Protein AF-N4V1F3-F1 (afdb_monomer_lite)

Sequence (178 aa):
MANFSTWPTALPAKQHILSRILPFLLFIVPQAVCLTTTWLLLNDIWAKVFCTLFTLCYTRLVGHIIGYCIYRPSLIKLDPLFIRSDVTVIILTVNPKSRDFHQCVQTIIANQPACLLVVAVGGALREECINMLCKFDLNSNTNINVTALSKLSKRYQITYAMPYITTTIIIFANNYLL

Secondary structure (DSSP, 8-state):
------S--PPPP---HHHHHHHHHHHHHHHHHHHHHHHHH---HHHHHHHHHHHHHHHHHHHHHHHHHH--PPPPPSS-S--GGGEEEEEEES-TT-HHHHHHHHHHHHT--SEEEEEEESHHHHHHHHHHHTTS-TTS--EEEEEEESS--HHHHHHHHGGG--SSEEEEEE----

InterPro domains:
  IPR052427 Glycosyltransferase family GT2 and GT47 [PTHR47844] (35-173)

pLDDT: mean 80.86, std 13.41, range [32.97, 95.38]

Organism: Fusarium oxysporum f. sp. cubense (strain race 1) (NCBI:txid1229664)

Structure (mmCIF, N/CA/C/O backbone):
data_AF-N4V1F3-F1
#
_entry.id   AF-N4V1F3-F1
#
loop_
_atom_site.group_PDB
_atom_site.id
_atom_site.type_symbol
_atom_site.label_atom_id
_atom_site.label_alt_id
_atom_site.label_comp_id
_atom_site.label_asym_id
_atom_site.label_entity_id
_atom_site.label_seq_id
_atom_site.pdbx_PDB_ins_code
_atom_site.Cartn_x
_atom_site.Cartn_y
_atom_site.Cartn_z
_atom_site.occupancy
_atom_site.B_iso_or_equiv
_atom_site.auth_seq_id
_atom_site.auth_comp_id
_atom_site.auth_asym_id
_atom_site.auth_atom_id
_atom_site.pdbx_PDB_model_num
ATOM 1 N N . MET A 1 1 ? -28.210 -10.009 -0.242 1.00 35.44 1 MET A N 1
ATOM 2 C CA . MET A 1 1 ? -27.003 -10.783 -0.608 1.00 35.44 1 MET A CA 1
ATOM 3 C C . MET A 1 1 ? -26.560 -10.311 -1.983 1.00 35.44 1 MET A C 1
ATOM 5 O O . MET A 1 1 ? -27.227 -10.623 -2.957 1.00 35.44 1 MET A O 1
ATOM 9 N N . ALA A 1 2 ? -25.550 -9.443 -2.053 1.00 36.47 2 ALA A N 1
ATOM 10 C CA . ALA A 1 2 ? -25.070 -8.884 -3.316 1.00 36.47 2 ALA A CA 1
ATOM 11 C C . ALA A 1 2 ? -23.941 -9.769 -3.867 1.00 36.47 2 ALA A C 1
ATOM 13 O O . ALA A 1 2 ? -22.938 -9.985 -3.189 1.00 36.47 2 ALA A O 1
ATOM 14 N N . ASN A 1 3 ? -24.130 -10.294 -5.078 1.00 41.22 3 ASN A N 1
ATOM 15 C CA . ASN A 1 3 ? -23.152 -11.111 -5.793 1.00 41.22 3 ASN A CA 1
ATOM 16 C C . ASN A 1 3 ? -21.950 -10.252 -6.224 1.00 41.22 3 ASN A C 1
ATOM 18 O O . ASN A 1 3 ? -21.991 -9.586 -7.255 1.00 41.22 3 ASN A O 1
ATOM 22 N N . PHE A 1 4 ? -20.860 -10.297 -5.457 1.00 43.06 4 PHE A N 1
ATOM 23 C CA . PHE A 1 4 ? -19.542 -9.754 -5.823 1.00 43.06 4 PHE A CA 1
ATOM 24 C C . PHE A 1 4 ? -18.795 -10.679 -6.813 1.00 43.06 4 PHE A C 1
ATOM 26 O O . PHE A 1 4 ? -17.650 -11.052 -6.578 1.00 43.06 4 PHE A O 1
ATOM 33 N N . SER A 1 5 ? -19.428 -11.119 -7.905 1.00 52.03 5 SER A N 1
ATOM 34 C CA . SER A 1 5 ? -18.877 -12.201 -8.745 1.00 52.03 5 SER A CA 1
ATOM 35 C C . SER A 1 5 ? -18.203 -11.772 -10.050 1.00 52.03 5 SER A C 1
ATOM 37 O O . SER A 1 5 ? -17.954 -12.623 -10.896 1.00 52.03 5 SER A O 1
ATOM 39 N N . THR A 1 6 ? -17.861 -10.500 -10.251 1.00 49.56 6 THR A N 1
ATOM 40 C CA . THR A 1 6 ? -17.087 -10.095 -11.442 1.00 49.56 6 THR A CA 1
ATOM 41 C C . THR A 1 6 ? -15.951 -9.148 -11.083 1.00 49.56 6 THR A C 1
ATOM 43 O O . THR A 1 6 ? -15.824 -8.056 -11.632 1.00 49.56 6 THR A O 1
ATOM 46 N N . TRP A 1 7 ? -15.102 -9.562 -10.140 1.00 42.62 7 TRP A N 1
ATOM 47 C CA . TRP A 1 7 ? -13.736 -9.040 -10.117 1.00 42.62 7 TRP A CA 1
ATOM 48 C C . TRP A 1 7 ? -13.053 -9.475 -11.425 1.00 42.62 7 TRP A C 1
ATOM 50 O O . TRP A 1 7 ? -13.267 -10.624 -11.829 1.00 42.62 7 TRP A O 1
ATOM 60 N N . PRO A 1 8 ? -12.272 -8.622 -12.119 1.00 45.59 8 PRO A N 1
ATOM 61 C CA . PRO A 1 8 ? -11.572 -9.047 -13.325 1.00 45.59 8 PRO A CA 1
ATOM 62 C C . PRO A 1 8 ? -10.738 -10.279 -12.985 1.00 45.59 8 PRO A C 1
ATOM 64 O O . PRO A 1 8 ? -9.889 -10.242 -12.090 1.00 45.59 8 PRO A O 1
ATOM 67 N N . THR A 1 9 ? -11.040 -11.394 -13.648 1.00 48.84 9 THR A N 1
ATOM 68 C CA . THR A 1 9 ? -10.362 -12.667 -13.435 1.00 48.84 9 THR A CA 1
ATOM 69 C C . THR A 1 9 ? -8.897 -12.437 -13.769 1.00 48.84 9 THR A C 1
ATOM 71 O O . THR A 1 9 ? -8.541 -12.230 -14.930 1.00 48.84 9 THR A O 1
ATOM 74 N N . ALA A 1 10 ? -8.044 -12.377 -12.745 1.00 54.81 10 ALA A N 1
ATOM 75 C CA . ALA A 1 10 ? -6.616 -12.234 -12.953 1.00 54.81 10 ALA A CA 1
ATOM 76 C C . ALA A 1 10 ? -6.167 -13.402 -13.838 1.00 54.81 10 ALA A C 1
ATOM 78 O O . ALA A 1 10 ? -6.359 -14.566 -13.485 1.00 54.81 10 ALA A O 1
ATOM 79 N N . LEU A 1 11 ? -5.634 -13.082 -15.019 1.00 54.47 11 LEU A N 1
ATOM 80 C CA . LEU A 1 11 ? -5.108 -14.077 -15.948 1.00 54.47 11 LEU A CA 1
ATOM 81 C C . LEU A 1 11 ? -4.132 -14.999 -15.194 1.00 54.47 11 LEU A C 1
ATOM 83 O O . LEU A 1 11 ? -3.321 -14.492 -14.410 1.00 54.47 11 LEU A O 1
ATOM 87 N N . PRO A 1 12 ? -4.196 -16.323 -15.415 1.00 56.03 12 PRO A N 1
ATOM 88 C CA . PRO A 1 12 ? -3.466 -17.297 -14.615 1.00 56.03 12 PRO A CA 1
ATOM 89 C C . PRO A 1 12 ? -1.969 -16.978 -14.571 1.00 56.03 12 PRO A C 1
ATOM 91 O O . PRO A 1 12 ? -1.357 -16.590 -15.575 1.00 56.03 12 PRO A O 1
ATOM 94 N N . ALA A 1 13 ? -1.382 -17.123 -13.382 1.00 56.66 13 ALA A N 1
ATOM 95 C CA . ALA A 1 13 ? 0.039 -16.898 -13.160 1.00 56.66 13 ALA A CA 1
ATOM 96 C C . ALA A 1 13 ? 0.863 -17.788 -14.103 1.00 56.66 13 ALA A C 1
ATOM 98 O O . ALA A 1 13 ? 0.647 -18.998 -14.190 1.00 56.66 13 ALA A O 1
ATOM 99 N N . LYS A 1 14 ? 1.825 -17.199 -14.822 1.00 56.91 14 LYS A N 1
ATOM 100 C CA . LYS A 1 14 ? 2.691 -17.950 -15.736 1.00 56.91 14 LYS A CA 1
ATOM 101 C C . LYS A 1 14 ? 3.733 -18.696 -14.899 1.00 56.91 14 LYS A C 1
ATOM 103 O O . LYS A 1 14 ? 4.755 -18.136 -14.531 1.00 56.91 14 LYS A O 1
ATOM 108 N N . GLN A 1 15 ? 3.461 -19.958 -14.575 1.00 62.62 15 GLN A N 1
ATOM 109 C CA . GLN A 1 15 ? 4.334 -20.789 -13.730 1.00 62.62 15 GLN A CA 1
ATOM 110 C C . GLN A 1 15 ? 5.599 -21.299 -14.454 1.00 62.62 15 GLN A C 1
ATOM 112 O O . GLN A 1 15 ? 6.410 -22.011 -13.869 1.00 62.62 15 GLN A O 1
ATOM 117 N N . HIS A 1 16 ? 5.816 -20.932 -15.721 1.00 65.06 16 HIS A N 1
ATOM 118 C CA . HIS A 1 16 ? 6.936 -21.452 -16.506 1.00 65.06 16 HIS A CA 1
ATOM 119 C C . HIS A 1 16 ? 8.216 -20.620 -16.364 1.00 65.06 16 HIS A C 1
ATOM 121 O O . HIS A 1 16 ? 8.256 -19.448 -16.746 1.00 65.06 16 HIS A O 1
ATOM 127 N N . ILE A 1 17 ? 9.300 -21.276 -15.941 1.00 66.25 17 ILE A N 1
ATOM 128 C CA . ILE A 1 17 ? 10.675 -20.744 -15.848 1.00 66.25 17 ILE A CA 1
ATOM 129 C C . ILE A 1 17 ? 11.126 -20.075 -17.160 1.00 66.25 17 ILE A C 1
ATOM 131 O O . ILE A 1 17 ? 11.727 -19.001 -17.139 1.00 66.25 17 ILE A O 1
ATOM 135 N N . LEU A 1 18 ? 10.746 -20.641 -18.310 1.00 63.22 18 LEU A N 1
ATOM 136 C CA . LEU A 1 18 ? 11.050 -20.087 -19.637 1.00 63.22 18 LEU A CA 1
ATOM 137 C C . LEU A 1 18 ? 10.495 -18.673 -19.844 1.00 63.22 18 LEU A C 1
ATOM 139 O O . LEU A 1 18 ? 11.128 -17.844 -20.490 1.00 63.22 18 LEU A O 1
ATOM 143 N N . SER A 1 19 ? 9.346 -18.357 -19.246 1.00 64.62 19 SER A N 1
ATOM 144 C CA . SER A 1 19 ? 8.744 -17.027 -19.362 1.00 64.62 19 SER A CA 1
ATOM 145 C C . SER A 1 19 ? 9.485 -15.934 -18.600 1.00 64.62 19 SER A C 1
ATOM 147 O O . SER A 1 19 ? 9.313 -14.757 -18.905 1.00 64.62 19 SER A O 1
ATOM 149 N N . ARG A 1 20 ? 10.320 -16.336 -17.640 1.00 66.31 20 ARG A N 1
ATOM 150 C CA . ARG A 1 20 ? 11.152 -15.453 -16.829 1.00 66.31 20 ARG A CA 1
ATOM 151 C C . ARG A 1 20 ? 12.529 -15.228 -17.460 1.00 66.31 20 ARG A C 1
ATOM 153 O O . ARG A 1 20 ? 13.077 -14.145 -17.311 1.00 66.31 20 ARG A O 1
ATOM 160 N N . ILE A 1 21 ? 13.065 -16.219 -18.178 1.00 68.31 21 ILE A N 1
ATOM 161 C CA . ILE A 1 21 ? 14.403 -16.166 -18.798 1.00 68.31 21 ILE A CA 1
ATOM 162 C C . ILE A 1 21 ? 14.367 -15.508 -20.184 1.00 68.31 21 ILE A C 1
ATOM 164 O O . ILE A 1 21 ? 15.243 -14.710 -20.511 1.00 68.31 21 ILE A O 1
ATOM 168 N N . LEU A 1 22 ? 13.335 -15.795 -20.984 1.00 69.62 22 LEU A N 1
ATOM 169 C CA . LEU A 1 22 ? 13.194 -15.281 -22.349 1.00 69.62 22 LEU A CA 1
ATOM 170 C C . LEU A 1 22 ? 13.309 -13.744 -22.467 1.00 69.62 22 LEU A C 1
ATOM 172 O O . LEU A 1 22 ? 14.082 -13.294 -23.310 1.00 69.62 22 LEU A O 1
ATOM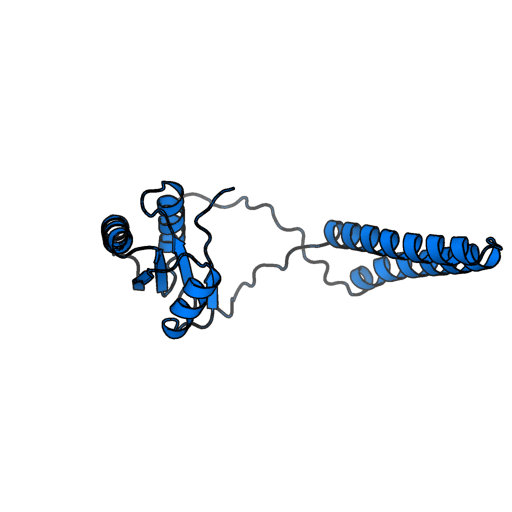 176 N N . PRO A 1 23 ? 12.622 -12.918 -21.648 1.00 69.38 23 PRO A N 1
ATOM 177 C CA . PRO A 1 23 ? 12.731 -11.463 -21.769 1.00 69.38 23 PRO A CA 1
ATOM 178 C C . PRO A 1 23 ? 14.119 -10.934 -21.383 1.00 69.38 23 PRO A C 1
ATOM 180 O O . PRO A 1 23 ? 14.581 -9.964 -21.975 1.00 69.38 23 PRO A O 1
ATOM 183 N N . PHE A 1 24 ? 14.814 -11.589 -20.446 1.00 70.88 24 PHE A N 1
ATOM 184 C CA . PHE A 1 24 ? 16.190 -11.231 -20.091 1.00 70.88 24 PHE A CA 1
ATOM 185 C C . PHE A 1 24 ? 17.151 -11.503 -21.249 1.00 70.88 24 PHE A C 1
ATOM 187 O O . PHE A 1 24 ? 17.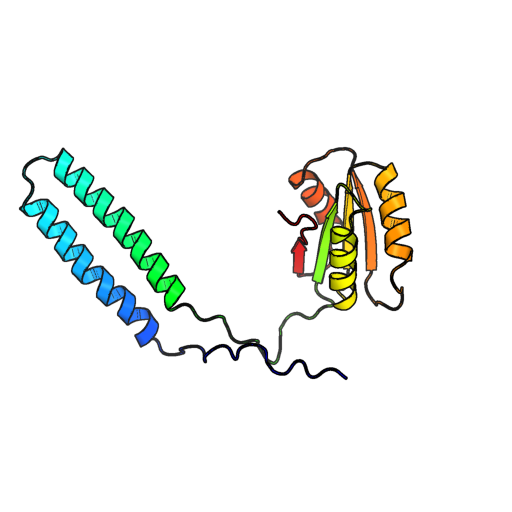963 -10.649 -21.593 1.00 70.88 24 PHE A O 1
ATOM 194 N N . LEU A 1 25 ? 17.030 -12.668 -21.887 1.00 71.06 25 LEU A N 1
ATOM 195 C CA . LEU A 1 25 ? 17.922 -13.066 -22.975 1.00 71.06 25 LEU A CA 1
ATOM 196 C C . LEU A 1 25 ? 17.737 -12.183 -24.222 1.00 71.06 25 LEU A C 1
ATOM 198 O O . LEU A 1 25 ? 18.714 -11.807 -24.866 1.00 71.06 25 LEU A O 1
ATOM 202 N N . LEU A 1 26 ? 16.494 -11.778 -24.499 1.00 73.06 26 LEU A N 1
ATOM 203 C CA . LEU A 1 26 ? 16.141 -10.877 -25.600 1.00 73.06 26 LEU A CA 1
ATOM 204 C C . LEU A 1 26 ? 16.640 -9.439 -25.370 1.00 73.06 26 LEU A C 1
ATOM 206 O O . LEU A 1 26 ? 16.847 -8.717 -26.335 1.00 73.06 26 LEU A O 1
ATOM 210 N N . PHE A 1 27 ? 16.880 -9.027 -24.120 1.00 75.88 27 PHE A N 1
ATOM 211 C CA . PHE A 1 27 ? 17.422 -7.700 -23.794 1.00 75.88 27 PHE A CA 1
ATOM 212 C C . PHE A 1 27 ? 18.948 -7.656 -23.728 1.00 75.88 27 PHE A C 1
ATOM 214 O O . PHE A 1 27 ? 19.554 -6.682 -24.174 1.00 75.88 27 PHE A O 1
ATOM 221 N N . ILE A 1 28 ? 19.577 -8.709 -23.201 1.00 78.62 28 ILE A N 1
ATOM 222 C CA . ILE A 1 28 ? 21.028 -8.745 -22.981 1.00 78.62 28 ILE A CA 1
ATOM 223 C C . ILE A 1 28 ? 21.792 -8.747 -24.310 1.00 78.62 28 ILE A C 1
ATOM 225 O O . ILE A 1 28 ? 22.776 -8.020 -24.451 1.00 78.62 28 ILE A O 1
ATOM 229 N N . VAL A 1 29 ? 21.334 -9.523 -25.299 1.00 79.19 29 VAL A N 1
ATOM 230 C CA . VAL A 1 29 ? 22.037 -9.660 -26.584 1.00 79.19 29 VAL A CA 1
ATOM 231 C C . VAL A 1 29 ? 22.057 -8.337 -27.374 1.00 79.19 29 VAL A C 1
ATOM 233 O O . VAL A 1 29 ? 23.148 -7.892 -27.734 1.00 79.19 29 VAL A O 1
ATOM 236 N N . PRO A 1 30 ? 20.928 -7.628 -27.587 1.00 81.50 30 PRO A N 1
ATOM 237 C CA . PRO A 1 30 ? 20.942 -6.322 -28.252 1.00 81.50 30 PRO A CA 1
ATOM 238 C C . PRO A 1 30 ? 21.715 -5.256 -27.474 1.00 81.50 30 PRO A C 1
ATOM 240 O O . PRO A 1 30 ? 22.384 -4.421 -28.079 1.00 81.50 30 PRO A O 1
ATOM 243 N N . GLN A 1 31 ? 21.666 -5.290 -26.139 1.00 82.69 31 GLN A N 1
ATOM 244 C CA . GLN A 1 31 ? 22.410 -4.350 -25.304 1.00 82.69 31 GLN A CA 1
ATOM 245 C C . GLN A 1 31 ? 23.926 -4.539 -25.455 1.00 82.69 31 GLN A C 1
ATOM 247 O O . GLN A 1 31 ? 24.647 -3.555 -25.608 1.00 82.69 31 GLN A O 1
ATOM 252 N N . ALA A 1 32 ? 24.413 -5.782 -25.472 1.00 83.38 32 ALA A N 1
ATOM 253 C CA . ALA A 1 32 ? 25.826 -6.077 -25.700 1.00 83.38 32 ALA A CA 1
ATOM 254 C C . ALA A 1 32 ? 26.292 -5.625 -27.098 1.00 83.38 32 ALA A C 1
ATOM 256 O O . ALA A 1 32 ? 27.364 -5.033 -27.234 1.00 83.38 32 ALA A O 1
ATOM 257 N N . VAL A 1 33 ? 25.470 -5.828 -28.132 1.00 83.81 33 VAL A N 1
ATOM 258 C CA . VAL A 1 33 ? 25.766 -5.367 -29.501 1.00 83.81 33 VAL A CA 1
ATOM 259 C C . VAL A 1 33 ? 25.767 -3.834 -29.587 1.00 83.81 33 VAL A C 1
ATOM 261 O O . VAL A 1 33 ? 26.658 -3.245 -30.194 1.00 83.81 33 VAL A O 1
ATOM 264 N N . CYS A 1 34 ? 24.825 -3.152 -28.934 1.00 83.06 34 CYS A N 1
ATOM 265 C CA . CYS A 1 34 ? 24.762 -1.687 -28.905 1.00 83.06 34 CYS A CA 1
ATOM 266 C C . CYS A 1 34 ? 25.960 -1.061 -28.160 1.00 83.06 34 CYS A C 1
ATOM 268 O O . CYS A 1 34 ? 26.543 -0.066 -28.593 1.00 83.06 34 CYS A O 1
ATOM 270 N N . LEU A 1 35 ? 26.397 -1.683 -27.064 1.00 85.38 35 LEU A N 1
ATOM 271 C CA . LEU A 1 35 ? 27.578 -1.237 -26.321 1.00 85.38 35 LEU A CA 1
ATOM 272 C C . LEU A 1 35 ? 28.874 -1.482 -27.107 1.00 85.38 35 LEU A C 1
ATOM 274 O O . LEU A 1 35 ? 29.721 -0.602 -27.193 1.00 85.38 35 LEU A O 1
ATOM 278 N N . THR A 1 36 ? 29.029 -2.641 -27.743 1.00 83.00 36 THR A N 1
ATOM 279 C CA . THR A 1 36 ? 30.231 -2.927 -28.549 1.00 83.00 36 THR A CA 1
ATOM 280 C C . THR A 1 36 ? 30.326 -2.028 -29.784 1.00 83.00 36 THR A C 1
ATOM 282 O O . THR A 1 36 ? 31.401 -1.513 -30.088 1.00 83.00 36 THR A O 1
ATOM 285 N N . THR A 1 37 ? 29.204 -1.750 -30.451 1.00 82.25 37 THR A N 1
ATOM 286 C CA . THR A 1 37 ? 29.162 -0.849 -31.616 1.00 82.25 37 THR A CA 1
ATOM 287 C C . THR A 1 37 ? 29.422 0.612 -31.256 1.00 82.25 37 THR A C 1
ATOM 289 O O . THR A 1 37 ? 30.143 1.282 -31.991 1.00 82.25 37 THR A O 1
ATOM 292 N N . THR A 1 38 ? 28.935 1.113 -30.116 1.00 84.06 38 THR A N 1
ATOM 293 C CA . THR A 1 38 ? 29.256 2.486 -29.672 1.00 84.06 38 THR A CA 1
ATOM 294 C C . THR A 1 38 ? 30.747 2.658 -29.365 1.00 84.06 38 THR A C 1
ATOM 296 O O . THR A 1 38 ? 31.336 3.683 -29.702 1.00 84.06 38 THR A O 1
ATOM 299 N N . TRP A 1 39 ? 31.399 1.640 -28.803 1.00 83.50 39 TRP A N 1
ATOM 300 C CA . TRP A 1 39 ? 32.837 1.680 -28.525 1.00 83.50 39 TRP A CA 1
ATOM 301 C C . TRP A 1 39 ? 33.724 1.567 -29.772 1.00 83.50 39 TRP A C 1
ATOM 303 O O . TRP A 1 39 ? 34.822 2.135 -29.770 1.00 83.50 39 TRP A O 1
ATOM 313 N N . LEU A 1 40 ? 33.245 0.879 -30.816 1.00 82.56 40 LEU A N 1
ATOM 314 C CA . LEU A 1 40 ? 33.939 0.699 -32.097 1.00 82.56 40 LEU A CA 1
ATOM 315 C C . LEU A 1 40 ? 33.743 1.870 -33.073 1.00 82.56 40 LEU A C 1
ATOM 317 O O . LEU A 1 40 ? 34.673 2.200 -33.801 1.00 82.56 40 LEU A O 1
ATOM 321 N N . LEU A 1 41 ? 32.553 2.480 -33.115 1.00 79.94 41 LEU A N 1
ATOM 322 C CA . LEU A 1 41 ? 32.198 3.475 -34.139 1.00 79.94 41 LEU A CA 1
ATOM 323 C C . LEU A 1 41 ? 32.474 4.923 -33.728 1.0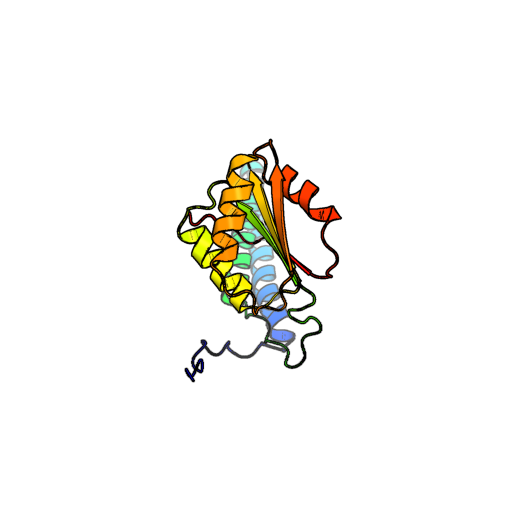0 79.94 41 LEU A C 1
ATOM 325 O O . LEU A 1 41 ? 32.710 5.764 -34.594 1.00 79.94 41 LEU A O 1
ATOM 329 N N . LEU A 1 42 ? 32.436 5.243 -32.433 1.00 85.81 42 LEU A N 1
ATOM 330 C CA . LEU A 1 42 ? 32.792 6.583 -31.969 1.00 85.81 42 LEU A CA 1
ATOM 331 C C . LEU A 1 42 ? 34.309 6.677 -31.766 1.00 85.81 42 LEU A C 1
ATOM 333 O O . LEU A 1 42 ? 34.934 5.739 -31.282 1.00 85.81 42 LEU A O 1
ATOM 337 N N . ASN A 1 43 ? 34.913 7.814 -32.110 1.00 85.19 43 ASN A N 1
ATOM 338 C CA . ASN A 1 43 ? 36.333 8.079 -31.834 1.00 85.19 43 ASN A CA 1
ATOM 339 C C . ASN A 1 43 ? 36.529 8.970 -30.603 1.00 85.19 43 ASN A C 1
ATOM 341 O O . ASN A 1 43 ? 37.497 8.787 -29.869 1.00 85.19 43 ASN A O 1
ATOM 345 N N . ASP A 1 44 ? 35.590 9.877 -30.331 1.00 91.75 44 ASP A N 1
ATOM 346 C CA . ASP A 1 44 ? 35.637 10.743 -29.154 1.00 91.75 44 ASP A CA 1
ATOM 347 C C . ASP A 1 44 ? 35.224 9.988 -27.878 1.00 91.75 44 ASP A C 1
ATOM 349 O O . ASP A 1 44 ? 34.156 9.374 -27.804 1.00 91.75 44 ASP A O 1
ATOM 353 N N . ILE A 1 45 ? 36.079 10.055 -26.857 1.00 89.75 45 ILE A N 1
ATOM 354 C CA . ILE A 1 45 ? 35.889 9.424 -25.546 1.00 89.75 45 ILE A CA 1
ATOM 355 C C . ILE A 1 45 ? 34.633 9.954 -24.852 1.00 89.75 45 ILE A C 1
ATOM 357 O O . ILE A 1 45 ? 33.886 9.170 -24.264 1.00 89.75 45 ILE A O 1
ATOM 361 N N . TRP A 1 46 ? 34.357 11.255 -24.942 1.00 90.00 46 TRP A N 1
ATOM 362 C CA . TRP A 1 46 ? 33.186 11.839 -24.284 1.00 90.00 46 TRP A CA 1
ATOM 363 C C . TRP A 1 46 ? 31.889 11.364 -24.924 1.00 90.00 46 TRP A C 1
ATOM 365 O O . TRP A 1 46 ? 30.946 10.995 -24.221 1.00 90.00 46 TRP A O 1
ATOM 375 N N . ALA A 1 47 ? 31.874 11.275 -26.253 1.00 88.12 47 ALA A N 1
ATOM 376 C CA . ALA A 1 47 ? 30.755 10.716 -26.990 1.00 88.12 47 ALA A CA 1
ATOM 377 C C . ALA A 1 47 ? 30.545 9.220 -26.664 1.00 88.12 47 ALA A C 1
ATOM 379 O O . ALA A 1 47 ? 29.406 8.801 -26.457 1.00 88.12 47 ALA A O 1
ATOM 380 N N . LYS A 1 48 ? 31.618 8.423 -26.503 1.00 88.94 48 LYS A N 1
ATOM 381 C CA . LYS A 1 48 ? 31.521 7.019 -26.039 1.00 88.94 48 LYS A CA 1
ATOM 382 C C . LYS A 1 48 ? 30.870 6.908 -24.666 1.00 88.94 48 LYS A C 1
ATOM 384 O O . LYS A 1 48 ? 29.952 6.106 -24.486 1.00 88.94 48 LYS A O 1
ATOM 389 N N . VAL A 1 49 ? 31.339 7.697 -23.699 1.00 88.75 49 VAL A N 1
ATOM 390 C CA . VAL A 1 49 ? 30.820 7.683 -22.323 1.00 88.75 49 VAL A CA 1
ATOM 391 C C . VAL A 1 49 ? 29.355 8.113 -22.302 1.00 88.75 49 VAL A C 1
ATOM 393 O O . VAL A 1 49 ? 28.529 7.428 -21.696 1.00 88.75 49 VAL A O 1
ATOM 396 N N . PHE A 1 50 ? 29.012 9.188 -23.018 1.00 90.38 50 PHE A N 1
ATOM 397 C CA . PHE A 1 50 ? 27.638 9.665 -23.137 1.00 90.38 50 PHE A CA 1
ATOM 398 C C . PHE A 1 50 ? 26.717 8.598 -23.740 1.00 90.38 50 PHE A C 1
ATOM 400 O O . PHE A 1 50 ? 25.722 8.235 -23.117 1.00 90.38 50 PHE A O 1
ATOM 407 N N . CYS A 1 51 ? 27.061 8.043 -24.907 1.00 88.94 51 CYS A N 1
ATOM 408 C CA . CYS A 1 51 ? 26.250 7.020 -25.570 1.00 88.94 51 CYS A CA 1
ATOM 409 C C . CYS A 1 51 ? 26.129 5.742 -24.731 1.00 88.94 51 CYS A C 1
ATOM 411 O O . CYS A 1 51 ? 25.058 5.134 -24.699 1.00 88.94 51 CYS A O 1
ATOM 413 N N . THR A 1 52 ? 27.186 5.356 -24.011 1.00 87.69 52 THR A N 1
ATOM 414 C CA . THR A 1 52 ? 27.162 4.214 -23.086 1.00 87.69 52 THR A CA 1
ATOM 415 C C . THR A 1 52 ? 26.154 4.454 -21.961 1.00 87.69 52 THR A C 1
ATOM 417 O O . THR A 1 52 ? 25.243 3.650 -21.769 1.00 87.69 52 THR A O 1
ATOM 420 N N . LEU A 1 53 ? 26.265 5.580 -21.247 1.00 88.94 53 LEU A N 1
ATOM 421 C CA . LEU A 1 53 ? 25.353 5.932 -20.154 1.00 88.94 53 LEU A CA 1
ATOM 422 C C . LEU A 1 53 ? 23.911 6.094 -20.642 1.00 88.94 53 LEU A C 1
ATOM 424 O O . LEU A 1 53 ? 22.988 5.597 -19.999 1.00 88.94 53 LEU A O 1
ATOM 428 N N . PHE A 1 54 ? 23.721 6.739 -21.793 1.00 89.50 54 PHE A N 1
ATOM 429 C CA . PHE A 1 54 ? 22.419 6.890 -22.432 1.00 89.50 54 PHE A CA 1
ATOM 430 C C . PHE A 1 54 ? 21.802 5.514 -22.701 1.00 89.50 54 PHE A C 1
ATOM 432 O O . PHE A 1 54 ? 20.719 5.216 -22.202 1.00 89.50 54 PHE A O 1
ATOM 439 N N . THR A 1 55 ? 22.527 4.627 -23.385 1.00 88.81 55 THR A N 1
ATOM 440 C CA . THR A 1 55 ? 22.056 3.269 -23.692 1.00 88.81 55 THR A CA 1
ATOM 441 C C . THR A 1 55 ? 21.655 2.521 -22.422 1.00 88.81 55 THR A C 1
ATOM 443 O O . THR A 1 55 ? 20.553 1.986 -22.366 1.00 88.81 55 THR A O 1
ATOM 446 N N . LEU A 1 56 ? 22.484 2.542 -21.371 1.00 87.62 56 LEU A N 1
ATOM 447 C CA . LEU A 1 56 ? 22.178 1.878 -20.097 1.00 87.62 56 LEU A CA 1
ATOM 448 C C . LEU A 1 56 ? 20.937 2.455 -19.393 1.00 87.62 56 LEU A C 1
ATOM 450 O O . LEU A 1 56 ? 20.136 1.711 -18.823 1.00 87.62 56 LEU A O 1
ATOM 454 N N . CYS A 1 57 ? 20.756 3.776 -19.423 1.00 89.56 57 CYS A N 1
ATOM 455 C CA . CYS A 1 57 ? 19.599 4.432 -18.818 1.00 89.56 57 CYS A CA 1
ATOM 456 C C . CYS A 1 57 ? 18.291 4.040 -19.514 1.00 89.56 57 CYS A C 1
ATOM 458 O O . CYS A 1 57 ? 17.310 3.717 -18.836 1.00 89.56 57 CYS A O 1
ATOM 460 N N . TYR A 1 58 ? 18.279 4.040 -20.848 1.00 87.31 58 TYR A N 1
ATOM 461 C CA . TYR A 1 58 ? 17.081 3.718 -21.620 1.00 87.31 58 TYR A CA 1
ATOM 462 C C . TYR A 1 58 ? 16.798 2.216 -21.663 1.00 87.31 58 TYR A C 1
ATOM 464 O O . TYR A 1 58 ? 15.636 1.834 -21.550 1.00 87.31 58 TYR A O 1
ATOM 472 N N . THR A 1 59 ? 17.811 1.344 -21.723 1.00 87.56 59 THR A N 1
ATOM 473 C CA . THR A 1 59 ? 17.579 -0.108 -21.620 1.00 87.56 59 THR A CA 1
ATOM 474 C C . THR A 1 59 ? 16.967 -0.477 -20.274 1.00 87.56 59 THR A C 1
ATOM 476 O O . THR A 1 59 ? 16.022 -1.265 -20.237 1.00 87.56 59 THR A O 1
ATOM 479 N N . ARG A 1 60 ? 17.417 0.147 -19.176 1.00 85.88 60 ARG A N 1
ATOM 480 C CA . ARG A 1 60 ? 16.796 -0.013 -17.853 1.00 85.88 60 ARG A CA 1
ATOM 481 C C . ARG A 1 60 ? 15.330 0.425 -17.859 1.00 85.88 60 ARG A C 1
ATOM 483 O O . ARG A 1 60 ? 14.485 -0.303 -17.344 1.00 85.88 60 ARG A O 1
ATOM 490 N N . LEU A 1 61 ? 15.016 1.585 -18.444 1.00 88.38 61 LEU A N 1
ATOM 491 C CA . LEU A 1 61 ? 13.638 2.083 -18.541 1.00 88.38 61 LEU A CA 1
ATOM 492 C C . LEU A 1 61 ? 12.743 1.116 -19.326 1.00 88.38 61 LEU A C 1
ATOM 494 O O . LEU A 1 61 ? 11.699 0.703 -18.826 1.00 88.38 61 LEU A O 1
ATOM 498 N N . VAL A 1 62 ? 13.165 0.723 -20.528 1.00 87.56 62 VAL A N 1
ATOM 499 C CA . VAL A 1 62 ? 12.389 -0.184 -21.383 1.00 87.56 62 VAL A CA 1
ATOM 500 C C . VAL A 1 62 ? 12.225 -1.550 -20.712 1.00 87.56 62 VAL A C 1
ATOM 502 O O . VAL A 1 62 ? 11.124 -2.098 -20.708 1.00 87.56 62 VAL A O 1
ATOM 505 N N . GLY A 1 63 ? 13.274 -2.070 -20.069 1.00 85.56 63 GLY A N 1
ATOM 506 C CA . GLY A 1 63 ? 13.207 -3.307 -19.294 1.00 85.56 63 GLY A CA 1
ATOM 507 C C . GLY A 1 63 ? 12.173 -3.242 -18.165 1.00 85.56 63 GLY A C 1
ATOM 508 O O . GLY A 1 63 ? 11.388 -4.176 -18.003 1.00 85.56 63 GLY A O 1
ATOM 509 N N . HIS A 1 64 ? 12.101 -2.128 -17.427 1.00 83.88 64 HIS A N 1
ATOM 510 C CA . HIS A 1 64 ? 11.067 -1.924 -16.407 1.00 83.88 64 HIS A CA 1
ATOM 511 C C . HIS A 1 64 ? 9.657 -1.839 -16.998 1.00 83.88 64 HIS A C 1
ATOM 513 O O . HIS A 1 64 ? 8.744 -2.441 -16.435 1.00 83.88 64 HIS A O 1
ATOM 519 N N . ILE A 1 65 ? 9.473 -1.144 -18.125 1.00 87.12 65 ILE A N 1
ATOM 520 C CA . ILE A 1 65 ? 8.171 -1.047 -18.805 1.00 87.12 65 ILE A CA 1
ATOM 521 C C . ILE A 1 65 ? 7.701 -2.435 -19.239 1.00 87.12 65 ILE A C 1
ATOM 523 O O . ILE A 1 65 ? 6.579 -2.827 -18.943 1.00 87.12 65 ILE A O 1
ATOM 527 N N . ILE A 1 66 ? 8.569 -3.216 -19.880 1.00 84.44 66 ILE A N 1
ATOM 528 C CA . ILE A 1 66 ? 8.235 -4.575 -20.316 1.00 84.44 66 ILE A CA 1
ATOM 529 C C . ILE A 1 66 ? 7.960 -5.475 -19.114 1.00 84.44 66 ILE A C 1
ATOM 531 O O . ILE A 1 66 ? 6.980 -6.219 -19.116 1.00 84.44 66 ILE A O 1
ATOM 535 N N . GLY A 1 67 ? 8.783 -5.380 -18.067 1.00 82.06 67 GLY A N 1
ATOM 536 C CA . GLY A 1 67 ? 8.560 -6.085 -16.809 1.00 82.06 67 GLY A CA 1
ATOM 537 C C . GLY A 1 67 ? 7.185 -5.774 -16.220 1.00 82.06 67 GLY A C 1
ATOM 538 O O . GLY A 1 67 ? 6.482 -6.694 -15.817 1.00 82.06 67 GLY A O 1
ATOM 539 N N . TYR A 1 68 ? 6.769 -4.507 -16.249 1.00 83.19 68 TYR A N 1
ATOM 540 C CA . TYR A 1 68 ? 5.441 -4.071 -15.828 1.00 83.19 68 TYR A CA 1
ATOM 541 C C . TYR A 1 68 ? 4.326 -4.599 -16.745 1.00 83.19 68 TYR A C 1
ATOM 543 O O . TYR A 1 68 ? 3.333 -5.121 -16.252 1.00 83.19 68 TYR A O 1
ATOM 551 N N . CYS A 1 69 ? 4.493 -4.544 -18.070 1.00 81.06 69 CYS A N 1
ATOM 552 C CA . CYS A 1 69 ? 3.500 -5.045 -19.026 1.00 81.06 69 CYS A CA 1
ATOM 553 C C . CYS A 1 69 ? 3.293 -6.566 -18.940 1.00 81.06 69 CYS A C 1
ATOM 555 O O . CYS A 1 69 ? 2.197 -7.059 -19.199 1.00 81.06 69 CYS A O 1
ATOM 557 N N . ILE A 1 70 ? 4.343 -7.319 -18.601 1.00 79.31 70 ILE A N 1
ATOM 558 C CA . ILE A 1 70 ? 4.291 -8.782 -18.459 1.00 79.31 70 ILE A CA 1
ATOM 559 C C . ILE A 1 70 ? 3.919 -9.190 -17.024 1.00 79.31 70 ILE A C 1
ATOM 561 O O . ILE A 1 70 ? 3.519 -10.337 -16.795 1.00 79.31 70 ILE A O 1
ATOM 565 N N . TYR A 1 71 ? 4.030 -8.276 -16.055 1.00 78.38 71 TYR A N 1
ATOM 566 C CA . TYR A 1 71 ? 3.730 -8.548 -14.656 1.00 78.38 71 TYR A CA 1
ATOM 567 C C . TYR A 1 71 ? 2.296 -9.062 -14.493 1.00 78.38 71 TYR A C 1
ATOM 569 O O . TYR A 1 71 ? 1.334 -8.499 -15.018 1.00 78.38 71 TYR A O 1
ATOM 577 N N . ARG A 1 72 ? 2.150 -10.143 -13.722 1.00 74.19 72 ARG A N 1
ATOM 578 C CA . ARG A 1 72 ? 0.852 -10.670 -13.300 1.00 74.19 72 ARG A CA 1
ATOM 579 C C . ARG A 1 72 ? 0.808 -10.726 -11.775 1.00 74.19 72 ARG A C 1
ATOM 581 O O . ARG A 1 72 ? 1.789 -11.176 -11.176 1.00 74.19 72 ARG A O 1
ATOM 588 N N . PRO A 1 73 ? -0.299 -10.295 -11.148 1.00 78.44 73 PRO A N 1
ATOM 589 C CA . PRO A 1 73 ? -0.437 -10.359 -9.701 1.00 78.44 73 PRO A CA 1
ATOM 590 C C . PRO A 1 73 ? -0.402 -11.814 -9.224 1.00 78.44 73 PRO A C 1
ATOM 592 O O . PRO A 1 73 ? -0.850 -12.726 -9.923 1.00 78.44 73 PRO A O 1
ATOM 595 N N . SER A 1 74 ? 0.129 -12.030 -8.019 1.00 73.00 74 SER A N 1
ATOM 596 C CA . SER A 1 74 ? 0.047 -13.340 -7.371 1.00 73.00 74 SER A CA 1
ATOM 597 C C . SER A 1 74 ? -1.417 -13.715 -7.161 1.00 73.00 74 SER A C 1
ATOM 599 O O . SER A 1 74 ? -2.231 -12.873 -6.781 1.00 73.00 74 SER A O 1
ATOM 601 N N . LEU A 1 75 ? -1.735 -14.991 -7.371 1.00 77.19 75 LEU A N 1
ATOM 602 C CA . LEU A 1 75 ? -3.054 -15.518 -7.043 1.00 77.19 75 LEU A CA 1
ATOM 603 C C . LEU A 1 75 ? -3.302 -15.397 -5.536 1.00 77.19 75 LEU A C 1
ATOM 605 O O . LEU A 1 75 ? -2.375 -15.518 -4.725 1.00 77.19 75 LEU A O 1
ATOM 609 N N . ILE A 1 76 ? -4.565 -15.169 -5.183 1.00 76.12 76 ILE A N 1
ATOM 610 C CA . ILE A 1 76 ? -5.030 -15.199 -3.798 1.00 76.12 76 ILE A CA 1
ATOM 611 C C . ILE A 1 76 ? -4.905 -16.646 -3.316 1.00 76.12 76 ILE A C 1
ATOM 613 O O . ILE A 1 76 ? -5.395 -17.568 -3.970 1.00 76.12 76 ILE A O 1
ATOM 617 N N . LYS A 1 77 ? -4.206 -16.853 -2.199 1.00 79.19 77 LYS A N 1
ATOM 618 C CA . LYS A 1 77 ? -4.092 -18.178 -1.581 1.00 79.19 77 LYS A CA 1
ATOM 619 C C . LYS A 1 77 ? -5.438 -18.564 -0.966 1.00 79.19 77 LYS A C 1
ATOM 621 O O . LYS A 1 77 ? -6.053 -17.726 -0.314 1.00 79.19 77 LYS A O 1
ATOM 626 N N . LEU A 1 78 ? -5.855 -19.816 -1.167 1.00 79.12 78 LEU A N 1
ATOM 627 C CA . LEU A 1 78 ? -7.073 -20.369 -0.558 1.00 79.12 78 LEU A CA 1
ATOM 628 C C . LEU A 1 78 ? -6.974 -20.369 0.974 1.00 79.12 78 LEU A C 1
ATOM 630 O O . LEU A 1 78 ? -7.911 -19.935 1.632 1.00 79.12 78 LEU A O 1
ATOM 634 N N . ASP A 1 79 ? -5.799 -20.724 1.502 1.00 82.75 79 ASP A N 1
ATOM 635 C CA . ASP A 1 79 ? -5.499 -20.700 2.935 1.00 82.75 79 ASP A CA 1
ATOM 636 C C . ASP A 1 79 ? -4.453 -19.611 3.234 1.00 82.75 79 ASP A C 1
ATOM 638 O O . ASP A 1 79 ? -3.242 -19.829 3.068 1.00 82.75 79 ASP A O 1
ATOM 642 N N . PRO A 1 80 ? -4.880 -18.387 3.595 1.00 83.38 80 PRO A N 1
ATOM 643 C CA . PRO A 1 80 ? -3.959 -17.333 3.986 1.00 83.38 80 PRO A CA 1
ATOM 644 C C . PRO A 1 80 ? -3.351 -17.643 5.360 1.00 83.38 80 PRO A C 1
ATOM 646 O O . PRO A 1 80 ? -4.050 -18.012 6.295 1.00 83.38 80 PRO A O 1
ATOM 649 N N . LEU A 1 81 ? -2.038 -17.435 5.496 1.00 87.25 81 LEU A N 1
ATOM 650 C CA . LEU A 1 81 ? -1.331 -17.579 6.780 1.00 87.25 81 LEU A CA 1
ATOM 651 C C . LEU A 1 81 ? -1.757 -16.536 7.822 1.00 87.25 81 LEU A C 1
ATOM 653 O O . LEU A 1 81 ? -1.518 -16.737 9.005 1.00 87.25 81 LEU A O 1
ATOM 657 N N . PHE A 1 82 ? -2.337 -15.424 7.372 1.00 88.69 82 PHE A N 1
ATOM 658 C 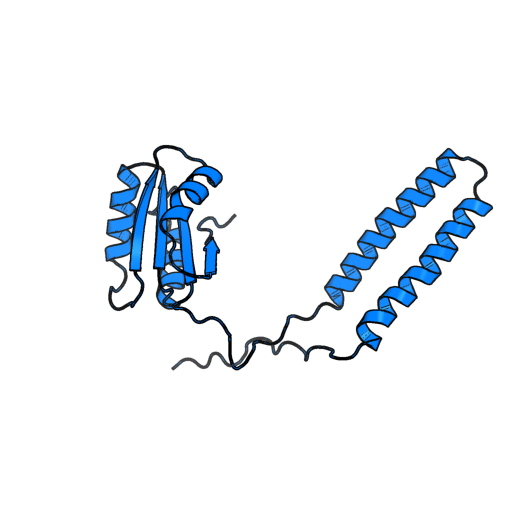CA . PHE A 1 82 ? -2.740 -14.308 8.214 1.00 88.69 82 PHE A CA 1
ATOM 659 C C . PHE A 1 82 ? -4.221 -14.024 8.019 1.00 88.69 82 PHE A C 1
ATOM 661 O O . PHE A 1 82 ? -4.712 -13.968 6.887 1.00 88.69 82 PHE A O 1
ATOM 668 N N . ILE A 1 83 ? -4.911 -13.802 9.126 1.00 90.19 83 ILE A N 1
ATOM 669 C CA . ILE A 1 83 ? -6.334 -13.482 9.169 1.00 90.19 83 ILE A CA 1
ATOM 670 C C . ILE A 1 83 ? -6.545 -12.041 9.639 1.00 90.19 83 ILE A C 1
ATOM 672 O O . ILE A 1 83 ? -5.623 -11.344 10.055 1.00 90.19 83 ILE A O 1
ATOM 676 N N . ARG A 1 84 ? -7.787 -11.554 9.546 1.00 89.75 84 ARG A N 1
ATOM 677 C CA . ARG A 1 84 ? -8.146 -10.166 9.896 1.00 89.75 84 ARG A CA 1
ATOM 678 C C . ARG A 1 84 ? -7.800 -9.820 11.354 1.00 89.75 84 ARG A C 1
ATOM 680 O O . ARG A 1 84 ? -7.450 -8.679 11.641 1.00 89.75 84 ARG A O 1
ATOM 687 N N . SER A 1 85 ? -7.820 -10.809 12.249 1.00 89.06 85 SER A N 1
ATOM 688 C CA . SER A 1 85 ? -7.419 -10.661 13.654 1.00 89.06 85 SER A CA 1
ATOM 689 C C . SER A 1 85 ? -5.910 -10.490 13.868 1.00 89.06 85 SER A C 1
ATOM 691 O O . SER A 1 85 ? -5.494 -10.149 14.968 1.00 89.06 85 SER A O 1
ATOM 693 N N . ASP A 1 86 ? -5.080 -10.670 12.841 1.00 93.25 86 ASP A N 1
ATOM 694 C CA . ASP A 1 86 ? -3.626 -10.480 12.946 1.00 93.25 86 ASP A CA 1
ATOM 695 C C . ASP A 1 86 ? -3.196 -9.076 12.500 1.00 93.25 86 ASP A C 1
ATOM 697 O O . ASP A 1 86 ? -2.003 -8.788 12.365 1.00 93.25 86 ASP A O 1
ATOM 701 N N . VAL A 1 87 ? -4.168 -8.194 12.245 1.00 94.50 87 VAL A N 1
ATOM 702 C CA . VAL A 1 87 ? -3.959 -6.884 11.631 1.00 94.50 87 VAL A CA 1
ATOM 703 C C . VAL A 1 87 ? -4.323 -5.759 12.596 1.00 94.50 87 VAL A C 1
ATOM 705 O O . VAL A 1 87 ? -5.444 -5.691 13.104 1.00 94.50 87 VAL A O 1
ATOM 708 N N . THR A 1 88 ? -3.392 -4.819 12.759 1.00 95.38 88 THR A N 1
ATOM 709 C CA . THR A 1 88 ? -3.640 -3.494 13.335 1.00 95.38 88 THR A CA 1
ATOM 710 C C . THR A 1 88 ? -3.595 -2.452 12.228 1.00 95.38 88 THR A C 1
ATOM 712 O O . THR A 1 88 ? -2.618 -2.363 11.480 1.00 95.38 88 THR A O 1
ATOM 715 N N . VAL A 1 89 ? -4.639 -1.634 12.133 1.00 94.75 89 VAL A N 1
ATOM 716 C CA . VAL A 1 89 ? -4.705 -0.518 11.186 1.00 94.75 89 VAL A CA 1
ATOM 717 C C . VAL A 1 89 ? -4.427 0.786 11.919 1.00 94.75 89 VAL A C 1
ATOM 719 O O . VAL A 1 89 ? -5.048 1.069 12.938 1.00 94.75 89 VAL A O 1
ATOM 722 N N . ILE A 1 90 ? -3.510 1.596 11.396 1.00 93.75 90 ILE A N 1
ATOM 723 C CA . ILE A 1 90 ? -3.150 2.903 11.948 1.00 93.75 90 ILE A CA 1
ATOM 724 C C . ILE A 1 90 ? -3.654 3.987 11.006 1.00 93.75 90 ILE A C 1
ATOM 726 O O . ILE A 1 90 ? -3.238 4.033 9.848 1.00 93.75 90 ILE A O 1
ATOM 730 N N . ILE A 1 91 ? -4.504 4.881 11.509 1.00 92.25 91 ILE A N 1
ATOM 731 C CA . ILE A 1 91 ? -4.952 6.075 10.789 1.00 92.25 91 ILE A CA 1
ATOM 732 C C . ILE A 1 91 ? -4.305 7.298 11.424 1.00 92.25 91 ILE A C 1
ATOM 734 O O . ILE A 1 91 ? -4.479 7.565 12.610 1.00 92.25 91 ILE A O 1
ATOM 738 N N . LEU A 1 92 ? -3.591 8.072 10.618 1.00 90.38 92 LEU A N 1
ATOM 739 C CA . LEU A 1 92 ? -3.039 9.362 11.021 1.00 90.38 92 LEU A CA 1
ATOM 740 C C . LEU A 1 92 ? -4.003 10.456 10.575 1.00 90.38 92 LEU A C 1
ATOM 742 O O . LEU A 1 92 ? -4.308 10.521 9.390 1.00 90.38 92 LEU A O 1
ATOM 746 N N . THR A 1 93 ? -4.483 11.315 11.473 1.00 86.88 93 THR A N 1
ATOM 747 C CA . THR A 1 93 ? -5.440 12.367 11.102 1.00 86.88 93 THR A CA 1
ATOM 748 C C . THR A 1 93 ? -5.109 13.730 11.700 1.00 86.88 93 THR A C 1
ATOM 750 O O . THR A 1 93 ? -4.650 13.867 12.831 1.00 86.88 93 THR A O 1
ATOM 753 N N . VAL A 1 94 ? -5.364 14.765 10.902 1.00 83.50 94 VAL A N 1
ATOM 754 C CA . VAL A 1 94 ? -5.311 16.182 11.297 1.00 83.50 94 VAL A CA 1
ATOM 755 C C . VAL A 1 94 ? -6.688 16.845 11.201 1.00 83.50 94 VAL A C 1
ATOM 757 O O . VAL A 1 94 ? -6.843 17.988 11.609 1.00 83.50 94 VAL A O 1
ATOM 760 N N . ASN A 1 95 ? -7.683 16.141 10.647 1.00 82.31 95 ASN A N 1
ATOM 761 C CA . ASN A 1 95 ? -9.047 16.629 10.479 1.00 82.31 95 ASN A CA 1
ATOM 762 C C . ASN A 1 95 ? -10.037 15.457 10.613 1.00 82.31 95 ASN A C 1
ATOM 764 O O . ASN A 1 95 ? -10.345 14.794 9.621 1.00 82.31 95 ASN A O 1
ATOM 768 N N . PRO A 1 96 ? -10.529 15.172 11.827 1.00 80.44 96 PRO A N 1
ATOM 769 C CA . PRO A 1 96 ? -11.444 14.058 12.065 1.00 80.44 96 PRO A CA 1
ATOM 770 C C . PRO A 1 96 ? -12.873 14.300 11.570 1.00 80.44 96 PRO A C 1
ATOM 772 O O . PRO A 1 96 ? -13.658 13.361 11.516 1.00 80.44 96 PRO A O 1
ATOM 775 N N . LYS A 1 97 ? -13.218 15.535 11.186 1.00 82.75 97 LYS A N 1
ATOM 776 C CA . LYS A 1 97 ? -14.542 15.887 10.648 1.00 82.75 97 LYS A CA 1
ATOM 777 C C . LYS A 1 97 ? -14.644 15.689 9.136 1.00 82.75 97 LYS A C 1
ATOM 779 O O . LYS A 1 97 ? -15.706 15.931 8.563 1.00 82.75 97 LYS A O 1
ATOM 784 N N . SER A 1 98 ? -13.558 15.302 8.464 1.00 84.81 98 SER A N 1
ATOM 785 C CA . SER A 1 98 ? -13.592 15.118 7.015 1.00 84.81 98 SER A CA 1
ATOM 786 C C . SER A 1 98 ? -14.440 13.904 6.631 1.00 84.81 98 SER A C 1
ATOM 788 O O . SER A 1 98 ? -14.416 12.855 7.281 1.00 84.81 98 SER A O 1
ATOM 790 N N . ARG A 1 99 ? -15.185 14.032 5.529 1.00 86.31 99 ARG A N 1
ATOM 791 C CA . ARG A 1 99 ? -15.971 12.926 4.963 1.00 86.31 99 ARG A CA 1
ATOM 792 C C . ARG A 1 99 ? -15.084 11.737 4.580 1.00 86.31 99 ARG A C 1
ATOM 794 O O . ARG A 1 99 ? -15.490 10.592 4.754 1.00 86.31 99 ARG A O 1
ATOM 801 N N . ASP A 1 100 ? -13.867 12.011 4.124 1.00 84.94 100 ASP A N 1
ATOM 802 C CA . ASP A 1 100 ? -12.907 10.981 3.723 1.00 84.94 100 ASP A CA 1
ATOM 803 C C . ASP A 1 100 ? -12.414 10.174 4.922 1.00 84.94 100 ASP A C 1
ATOM 805 O O . ASP A 1 100 ? -12.306 8.952 4.842 1.00 84.94 100 ASP A O 1
ATOM 809 N N . PHE A 1 101 ? -12.184 10.828 6.068 1.00 87.75 101 PHE A N 1
ATOM 810 C CA . PHE A 1 101 ? -11.843 10.136 7.309 1.00 87.75 101 PHE A CA 1
ATOM 811 C C . PHE A 1 101 ? -12.974 9.199 7.735 1.00 87.75 101 PHE A C 1
ATOM 813 O O . PHE A 1 101 ? -12.732 8.035 8.040 1.00 87.75 101 PHE A O 1
ATOM 820 N N . HIS A 1 102 ? -14.214 9.678 7.672 1.00 88.75 102 HIS A N 1
ATOM 821 C CA . HIS A 1 102 ? -15.397 8.871 7.938 1.00 88.75 102 HIS A CA 1
ATOM 822 C C . HIS A 1 102 ? -15.512 7.638 7.050 1.00 88.75 102 HIS A C 1
ATOM 824 O O . HIS A 1 102 ? -15.702 6.533 7.554 1.00 88.75 102 HIS A O 1
ATOM 830 N N . GLN A 1 103 ? -15.392 7.827 5.737 1.00 87.88 103 GLN A N 1
ATOM 831 C CA . GLN A 1 103 ? -15.469 6.733 4.779 1.00 87.88 103 GLN A CA 1
ATOM 832 C C . GLN A 1 103 ? -14.321 5.742 4.995 1.00 87.88 103 GLN A C 1
ATOM 834 O O . GLN A 1 103 ? -14.546 4.534 5.003 1.00 87.88 103 GLN A O 1
ATOM 839 N N . CYS A 1 104 ? -13.108 6.239 5.243 1.00 89.62 104 CYS A N 1
ATOM 840 C CA . CYS A 1 104 ? -11.940 5.421 5.547 1.00 89.62 104 CYS A CA 1
ATOM 841 C C . CYS A 1 104 ? -12.180 4.557 6.795 1.00 89.62 104 CYS A C 1
ATOM 843 O O . CYS A 1 104 ? -12.112 3.330 6.715 1.00 89.62 104 CYS A O 1
ATOM 845 N N . VAL A 1 105 ? -12.580 5.164 7.915 1.00 90.19 105 VAL A N 1
ATOM 846 C CA . VAL A 1 105 ? -12.910 4.454 9.161 1.00 90.19 105 VAL A CA 1
ATOM 847 C C . VAL A 1 105 ? -14.012 3.418 8.938 1.00 90.19 105 VAL A C 1
ATOM 849 O O . VAL A 1 105 ? -13.852 2.268 9.338 1.00 90.19 105 VAL A O 1
ATOM 852 N N . GLN A 1 106 ? -15.089 3.782 8.238 1.00 89.62 106 GLN A N 1
ATOM 853 C CA . GLN A 1 106 ? -16.191 2.869 7.938 1.00 89.62 106 GLN A CA 1
ATOM 854 C C . GLN A 1 106 ? -15.718 1.644 7.146 1.00 89.62 106 GLN A C 1
ATOM 856 O O . GLN A 1 106 ? -16.061 0.513 7.489 1.00 89.62 106 GLN A O 1
ATOM 861 N N . THR A 1 107 ? -14.908 1.853 6.103 1.00 89.44 107 THR A N 1
ATOM 862 C CA . THR A 1 107 ? -14.367 0.752 5.292 1.00 89.44 107 THR A CA 1
ATOM 863 C C . THR A 1 107 ? -13.420 -0.140 6.088 1.00 89.44 107 THR A C 1
ATOM 865 O O . THR A 1 107 ? -13.419 -1.354 5.896 1.00 89.44 107 THR A O 1
ATOM 868 N N . ILE A 1 108 ? -12.649 0.427 7.016 1.00 91.25 108 ILE A N 1
ATOM 869 C CA . ILE A 1 108 ? -11.738 -0.338 7.867 1.00 91.25 108 ILE A CA 1
ATOM 870 C C . ILE A 1 108 ? -12.522 -1.175 8.880 1.00 91.25 108 ILE A C 1
ATOM 872 O O . ILE A 1 108 ? -12.292 -2.378 8.965 1.00 91.25 108 ILE A O 1
ATOM 876 N N . ILE A 1 109 ? -13.489 -0.583 9.587 1.00 89.81 109 ILE A N 1
ATOM 877 C CA . ILE A 1 109 ? -14.326 -1.295 10.568 1.00 89.81 109 ILE A CA 1
ATOM 878 C C . ILE A 1 109 ? -15.122 -2.421 9.892 1.00 89.81 109 ILE A C 1
ATOM 880 O O . ILE A 1 109 ? -15.200 -3.524 10.430 1.00 89.81 109 ILE A O 1
ATOM 884 N N . ALA A 1 110 ? -15.629 -2.204 8.673 1.00 89.44 110 ALA A N 1
ATOM 885 C CA . ALA A 1 110 ? -16.311 -3.243 7.896 1.00 89.44 110 ALA A CA 1
ATOM 886 C C . ALA A 1 110 ? -15.422 -4.470 7.598 1.00 89.44 110 ALA A C 1
ATOM 888 O O . ALA A 1 110 ? -15.933 -5.572 7.391 1.00 89.44 110 ALA A O 1
ATOM 889 N N . ASN A 1 111 ? -14.095 -4.304 7.594 1.00 89.38 111 ASN A N 1
ATOM 890 C CA . ASN A 1 111 ? -13.142 -5.399 7.423 1.00 89.38 111 ASN A CA 1
ATOM 891 C C . ASN A 1 111 ? -12.777 -6.119 8.731 1.00 89.38 111 ASN A C 1
ATOM 893 O O . ASN A 1 111 ? -12.146 -7.171 8.650 1.00 89.38 111 ASN A O 1
ATOM 897 N N . GLN A 1 112 ? -13.214 -5.621 9.893 1.00 91.69 112 GLN A N 1
ATOM 898 C CA . GLN A 1 112 ? -13.007 -6.216 11.221 1.00 91.69 112 GLN A CA 1
ATOM 899 C C . GLN A 1 112 ? -11.534 -6.555 11.541 1.00 91.69 112 GLN A C 1
ATOM 901 O O . GLN A 1 112 ? -11.219 -7.717 11.816 1.00 91.69 112 GLN A O 1
ATOM 906 N N . PRO A 1 113 ? -10.601 -5.583 11.490 1.00 93.19 113 PRO A N 1
ATOM 907 C CA . PRO A 1 113 ? -9.245 -5.809 11.984 1.00 93.19 113 PRO A CA 1
ATOM 908 C C . PRO A 1 113 ? -9.263 -6.071 13.498 1.00 93.19 113 PRO A C 1
ATOM 910 O O . PRO A 1 113 ? -10.216 -5.693 14.182 1.00 93.19 113 PRO A O 1
ATOM 913 N N . ALA A 1 114 ? -8.202 -6.654 14.055 1.00 93.56 114 ALA A N 1
ATOM 914 C CA . ALA A 1 114 ? -8.104 -6.813 15.511 1.00 93.56 114 ALA A CA 1
ATOM 915 C C . ALA A 1 114 ? -8.024 -5.474 16.247 1.00 93.56 114 ALA A C 1
ATOM 917 O O . ALA A 1 114 ? -8.605 -5.319 17.322 1.00 93.56 114 ALA A O 1
ATOM 918 N N . CYS A 1 115 ? -7.306 -4.505 15.678 1.00 93.00 115 CYS A N 1
ATOM 919 C CA . CYS A 1 115 ? -7.129 -3.197 16.290 1.00 93.00 115 CYS A CA 1
ATOM 920 C C . CYS A 1 115 ? -7.168 -2.076 15.246 1.00 93.00 115 CYS A C 1
ATOM 922 O O . CYS A 1 115 ? -6.619 -2.197 14.148 1.00 93.00 115 CYS A O 1
ATOM 924 N N . LEU A 1 116 ? -7.803 -0.967 15.610 1.00 93.12 116 LEU A N 1
ATOM 925 C CA . LEU A 1 116 ? -7.790 0.292 14.883 1.00 93.12 116 LEU A CA 1
ATOM 926 C C . LEU A 1 116 ? -7.205 1.373 15.794 1.00 93.12 116 LEU A C 1
ATOM 928 O O . LEU A 1 116 ? -7.820 1.763 16.783 1.00 93.12 116 LEU A O 1
ATOM 932 N N . LEU A 1 117 ? -6.032 1.885 15.437 1.00 93.44 117 LEU A N 1
ATOM 933 C CA . LEU A 1 117 ? -5.351 2.952 16.156 1.00 93.44 117 LEU A CA 1
ATOM 934 C C . LEU A 1 117 ? -5.454 4.266 15.375 1.00 93.44 117 LEU A C 1
ATOM 936 O O . LEU A 1 117 ? -4.869 4.419 14.305 1.00 93.44 117 LEU A O 1
ATOM 940 N N . VAL A 1 118 ? -6.178 5.238 15.919 1.00 92.31 118 VAL A N 1
ATOM 941 C CA . VAL A 1 118 ? -6.323 6.576 15.339 1.00 92.31 118 VAL A CA 1
ATOM 942 C C . VAL A 1 118 ? -5.411 7.548 16.074 1.00 92.31 118 VAL A C 1
ATOM 944 O O . VAL A 1 118 ? -5.572 7.780 17.269 1.00 92.31 118 VAL A O 1
ATOM 947 N N . VAL A 1 119 ? -4.472 8.154 15.354 1.00 90.88 119 VAL A N 1
ATOM 948 C CA . VAL A 1 119 ? -3.535 9.142 15.890 1.00 90.88 119 VAL A CA 1
ATOM 949 C C . VAL A 1 119 ? -3.898 10.525 15.360 1.00 90.88 119 VAL A C 1
ATOM 951 O O . VAL A 1 119 ? -3.665 10.841 14.194 1.00 90.88 119 VAL A O 1
ATOM 954 N N . ALA A 1 120 ? -4.478 11.349 16.227 1.00 89.00 120 ALA A N 1
ATOM 955 C CA . ALA A 1 120 ? -4.863 12.724 15.946 1.00 89.00 120 ALA A CA 1
ATOM 956 C C . ALA A 1 120 ? -3.744 13.720 16.301 1.00 89.00 120 ALA A C 1
ATOM 958 O O . ALA A 1 120 ? -2.914 13.470 17.179 1.00 89.00 120 ALA A O 1
ATOM 959 N N . VAL A 1 121 ? -3.732 14.886 15.654 1.00 85.62 121 VAL A N 1
ATOM 960 C CA . VAL A 1 121 ? -2.844 16.001 16.026 1.00 85.62 121 VAL A CA 1
ATOM 961 C C . VAL A 1 121 ? -3.628 17.081 16.761 1.00 85.62 121 VAL A C 1
ATOM 963 O O . VAL A 1 121 ? -4.473 17.738 16.173 1.00 85.62 121 VAL A O 1
ATOM 966 N N . GLY A 1 122 ? -3.310 17.306 18.031 1.00 82.38 122 GLY A N 1
ATOM 967 C CA . GLY A 1 122 ? -3.992 18.258 18.904 1.00 82.38 122 GLY A CA 1
ATOM 968 C C . GLY A 1 122 ? -5.000 17.577 19.831 1.00 82.38 122 GLY A C 1
ATOM 969 O O . GLY A 1 122 ? -5.791 16.737 19.407 1.00 82.38 122 GLY A O 1
ATOM 970 N N . GLY A 1 123 ? -4.968 17.945 21.116 1.00 75.88 123 GLY A N 1
ATOM 971 C CA . GLY A 1 123 ? -5.805 17.330 22.155 1.00 75.88 123 GLY A CA 1
ATOM 972 C C . GLY A 1 123 ? -7.307 17.464 21.889 1.00 75.88 123 GLY A C 1
ATOM 973 O O . GLY A 1 123 ? -8.031 16.487 22.039 1.00 75.88 123 GLY A O 1
ATOM 974 N N . ALA A 1 124 ? -7.754 18.622 21.391 1.00 79.12 124 ALA A N 1
ATOM 975 C CA . ALA A 1 124 ? -9.159 18.866 21.048 1.00 79.12 124 ALA A CA 1
ATOM 976 C C . ALA A 1 124 ? -9.685 17.917 19.953 1.00 79.12 124 ALA A C 1
ATOM 978 O O . ALA A 1 124 ? -10.836 17.494 19.993 1.00 79.12 124 ALA A O 1
ATOM 979 N N . LEU A 1 125 ? -8.829 17.504 19.009 1.00 82.44 125 LEU A N 1
ATOM 980 C CA . LEU A 1 125 ? -9.229 16.585 17.939 1.00 82.44 125 LEU A CA 1
ATOM 981 C C . LEU A 1 125 ? -9.432 15.149 18.436 1.00 82.44 125 LEU A C 1
ATOM 983 O O . LEU A 1 125 ? -10.093 14.363 17.758 1.00 82.44 125 LEU A O 1
ATOM 987 N N . ARG A 1 126 ? -8.894 14.792 19.612 1.00 86.19 126 ARG A N 1
ATOM 988 C CA . ARG A 1 126 ? -9.107 13.476 20.229 1.00 86.19 126 ARG A CA 1
ATOM 989 C C . ARG A 1 126 ? -10.585 13.247 20.519 1.00 86.19 126 ARG A C 1
ATOM 991 O O . ARG A 1 126 ? -11.119 12.207 20.149 1.00 86.19 126 ARG A O 1
ATOM 998 N N . GLU A 1 127 ? -11.224 14.205 21.182 1.00 85.56 127 GLU A N 1
ATOM 999 C CA . GLU A 1 127 ? -12.638 14.108 21.553 1.00 85.56 127 GLU A CA 1
ATOM 1000 C C . GLU A 1 127 ? -13.522 14.082 20.312 1.00 85.56 127 GLU A C 1
ATOM 1002 O O . GLU A 1 127 ? -14.447 13.281 20.227 1.00 85.56 127 GLU A O 1
ATOM 1007 N N . GLU A 1 128 ? -13.180 14.878 19.298 1.00 85.56 128 GLU A N 1
ATOM 1008 C CA . GLU A 1 128 ? -13.870 14.839 18.011 1.00 85.56 128 GLU A CA 1
ATOM 1009 C C . GLU A 1 128 ? -13.752 13.463 17.342 1.00 85.56 128 GLU A C 1
ATOM 1011 O O . GLU A 1 128 ? -14.762 12.926 16.894 1.00 85.56 128 GLU A O 1
ATOM 1016 N N . CYS A 1 129 ? -12.562 12.849 17.330 1.00 86.50 129 CYS A N 1
ATOM 1017 C CA . CYS A 1 129 ? -12.381 11.484 16.825 1.00 86.50 129 CYS A CA 1
ATOM 1018 C C . CYS A 1 129 ? -13.251 10.485 17.588 1.00 86.50 129 CYS A C 1
ATOM 1020 O O . CYS A 1 129 ? -13.930 9.676 16.965 1.00 86.50 129 CYS A O 1
ATOM 1022 N N . ILE A 1 130 ? -13.234 10.539 18.923 1.00 87.62 130 ILE A N 1
ATOM 1023 C CA . ILE A 1 130 ? -14.005 9.627 19.776 1.00 87.62 130 ILE A CA 1
ATOM 1024 C C . ILE A 1 130 ? -15.500 9.787 19.492 1.00 87.62 130 ILE A C 1
ATOM 1026 O O . ILE A 1 130 ? -16.169 8.804 19.195 1.00 87.62 130 ILE A O 1
ATOM 1030 N N . ASN A 1 131 ? -16.009 11.021 19.470 1.00 87.50 131 ASN A N 1
ATOM 1031 C CA . ASN A 1 131 ? -17.410 11.311 19.166 1.00 87.50 131 ASN A CA 1
ATOM 1032 C C . ASN A 1 131 ? -17.821 10.816 17.776 1.00 87.50 131 ASN A C 1
ATOM 1034 O O . ASN A 1 131 ? -18.968 10.421 17.574 1.00 87.50 131 ASN A O 1
ATOM 1038 N N . MET A 1 132 ? -16.904 10.841 16.806 1.00 86.50 132 MET A N 1
ATOM 1039 C CA . MET A 1 132 ? -17.153 10.310 15.468 1.00 86.50 132 MET A CA 1
ATOM 1040 C C . MET A 1 132 ? -17.131 8.784 15.443 1.00 86.50 132 MET A C 1
ATOM 1042 O O . MET A 1 132 ? -17.983 8.183 14.793 1.00 86.50 132 MET A O 1
ATOM 1046 N N . LEU A 1 133 ? -16.210 8.166 16.181 1.00 85.88 133 LEU A N 1
ATOM 1047 C CA . LEU A 1 133 ? -16.085 6.716 16.300 1.00 85.88 133 LEU A CA 1
ATOM 1048 C C . LEU A 1 133 ? -17.273 6.091 17.037 1.00 85.88 133 LEU A C 1
ATOM 1050 O O . LEU A 1 133 ? -17.753 5.050 16.607 1.00 85.88 133 LEU A O 1
ATOM 1054 N N . CYS A 1 134 ? -17.821 6.767 18.050 1.00 83.19 134 CYS A N 1
ATOM 1055 C CA . CYS A 1 134 ? -19.030 6.338 18.761 1.00 83.19 134 CYS A CA 1
ATOM 1056 C C . CYS A 1 134 ? -20.278 6.245 17.866 1.00 83.19 134 CYS A C 1
ATOM 1058 O O . CYS A 1 134 ? -21.254 5.613 18.257 1.00 83.19 134 CYS A O 1
ATOM 1060 N N . LYS A 1 135 ? -20.283 6.882 16.684 1.00 82.38 135 LYS A N 1
ATOM 1061 C CA . LYS A 1 135 ? -21.390 6.770 15.717 1.00 82.38 135 LYS A CA 1
ATOM 1062 C C . LYS A 1 135 ? -21.326 5.492 14.883 1.00 82.38 135 LYS A C 1
ATOM 1064 O O . LYS A 1 135 ? -22.291 5.189 14.187 1.00 82.38 135 LYS A O 1
ATOM 1069 N N . PHE A 1 136 ? -20.195 4.790 14.896 1.00 78.00 136 PHE A N 1
ATOM 1070 C CA . PHE A 1 136 ? -20.058 3.510 14.219 1.00 78.00 136 PHE A CA 1
ATOM 1071 C C . PHE A 1 136 ? -20.479 2.381 15.153 1.00 78.00 136 PHE A C 1
ATOM 1073 O O . PHE A 1 136 ? -20.239 2.423 16.357 1.00 78.00 136 PHE A O 1
ATOM 1080 N N . ASP A 1 137 ? -21.140 1.386 14.571 1.00 60.22 137 ASP A N 1
ATOM 1081 C CA . ASP A 1 137 ? -21.754 0.291 15.309 1.00 60.22 137 ASP A CA 1
ATOM 1082 C C . ASP A 1 137 ? -20.681 -0.517 16.064 1.00 60.22 137 ASP A C 1
ATOM 1084 O O . ASP A 1 137 ? -19.774 -1.103 15.464 1.00 60.22 137 ASP A O 1
ATOM 1088 N N . LEU A 1 138 ? -20.784 -0.542 17.396 1.00 59.91 138 LEU A N 1
ATOM 1089 C CA . LEU A 1 138 ? -19.835 -1.187 18.319 1.00 59.91 138 LEU A CA 1
ATOM 1090 C C . LEU A 1 138 ? -19.882 -2.726 18.267 1.00 59.91 138 LEU A C 1
ATOM 1092 O O . LEU A 1 138 ? -19.143 -3.389 18.985 1.00 59.91 138 LEU A O 1
ATOM 1096 N N . ASN A 1 139 ? -20.699 -3.309 17.386 1.00 58.69 139 ASN A N 1
ATOM 1097 C CA . ASN A 1 139 ? -20.778 -4.756 17.151 1.00 58.69 139 ASN A CA 1
ATOM 1098 C C . ASN A 1 139 ? -19.555 -5.324 16.401 1.00 58.69 139 ASN A C 1
ATOM 1100 O O . ASN A 1 139 ? -19.531 -6.503 16.047 1.00 58.69 139 ASN A O 1
ATOM 1104 N N . SER A 1 140 ? -18.547 -4.497 16.116 1.00 65.06 140 SER A N 1
ATOM 1105 C CA . SER A 1 140 ? -17.279 -4.958 15.555 1.00 65.06 140 SER A CA 1
ATOM 1106 C C . SER A 1 140 ? -16.372 -5.490 16.668 1.00 65.06 140 SER A C 1
ATOM 1108 O O . SER A 1 140 ? -16.142 -4.820 17.668 1.00 65.06 140 SER A O 1
ATOM 1110 N N . ASN A 1 141 ? -15.800 -6.683 16.480 1.00 80.94 141 ASN A N 1
ATOM 1111 C CA . ASN A 1 141 ? -14.792 -7.268 17.380 1.00 80.94 141 ASN A CA 1
ATOM 1112 C C . ASN A 1 141 ? -13.420 -6.551 17.277 1.00 80.94 141 ASN A C 1
ATOM 1114 O O . ASN A 1 141 ? -12.367 -7.161 17.454 1.00 80.94 141 ASN A O 1
ATOM 1118 N N . THR A 1 142 ? -13.426 -5.272 16.896 1.00 86.62 142 THR A N 1
ATOM 1119 C CA . THR A 1 142 ? -12.250 -4.454 16.617 1.00 86.62 142 THR A CA 1
ATOM 1120 C C . THR A 1 142 ? -11.986 -3.546 17.805 1.00 86.62 142 THR A C 1
ATOM 1122 O O . THR A 1 142 ? -12.814 -2.709 18.154 1.00 86.62 142 THR A O 1
ATOM 1125 N N . ASN A 1 143 ? -10.798 -3.650 18.395 1.00 89.31 143 ASN A N 1
ATOM 1126 C CA . ASN A 1 143 ? -10.385 -2.748 19.464 1.00 89.31 143 ASN A CA 1
ATOM 1127 C C . ASN A 1 143 ? -10.010 -1.383 18.879 1.00 89.31 143 ASN A C 1
ATOM 1129 O O . ASN A 1 143 ? -9.053 -1.277 18.114 1.00 89.31 143 ASN A O 1
ATOM 1133 N N . ILE A 1 144 ? -10.755 -0.334 19.225 1.00 90.50 144 ILE A N 1
ATOM 1134 C CA . ILE A 1 144 ? -10.520 1.017 18.708 1.00 90.50 144 ILE A CA 1
ATOM 1135 C C . ILE A 1 144 ? -9.812 1.855 19.771 1.00 90.50 144 ILE A C 1
ATOM 1137 O O . ILE A 1 144 ? -10.373 2.146 20.823 1.00 90.50 144 ILE A O 1
ATOM 1141 N N . ASN A 1 145 ? -8.599 2.305 19.459 1.00 90.69 145 ASN A N 1
ATOM 1142 C CA . ASN A 1 145 ? -7.810 3.190 20.304 1.00 90.69 145 ASN A CA 1
ATOM 1143 C C . ASN A 1 145 ? -7.602 4.530 19.604 1.00 90.69 145 ASN A C 1
ATOM 1145 O O . ASN A 1 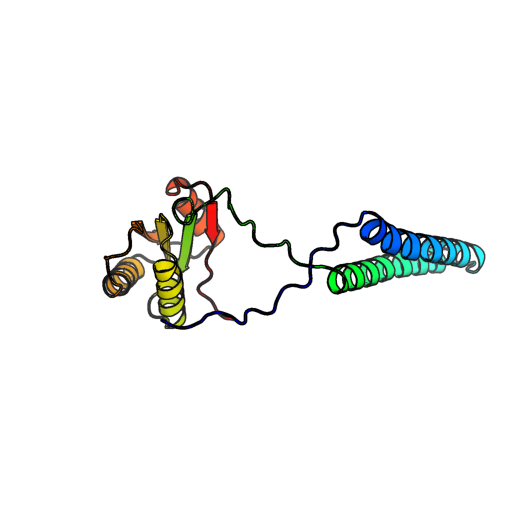145 ? -7.164 4.590 18.459 1.00 90.69 145 ASN A O 1
ATOM 1149 N N . VAL A 1 146 ? -7.875 5.625 20.308 1.00 90.62 146 VAL A N 1
ATOM 1150 C CA . VAL A 1 146 ? -7.587 6.980 19.826 1.00 90.62 146 VAL A CA 1
ATOM 1151 C C . VAL A 1 146 ? -6.457 7.550 20.664 1.00 90.62 146 VAL A C 1
ATOM 1153 O O . VAL A 1 146 ? -6.474 7.434 21.891 1.00 90.62 146 VAL A O 1
ATOM 1156 N N . THR A 1 147 ? -5.487 8.205 20.039 1.00 89.38 147 THR A N 1
ATOM 1157 C CA . THR A 1 147 ? -4.452 8.982 20.724 1.00 89.38 147 THR A CA 1
ATOM 1158 C C . THR A 1 147 ? -4.257 10.331 20.052 1.00 89.38 147 THR A C 1
ATOM 1160 O O . THR A 1 147 ? -4.555 10.482 18.874 1.00 89.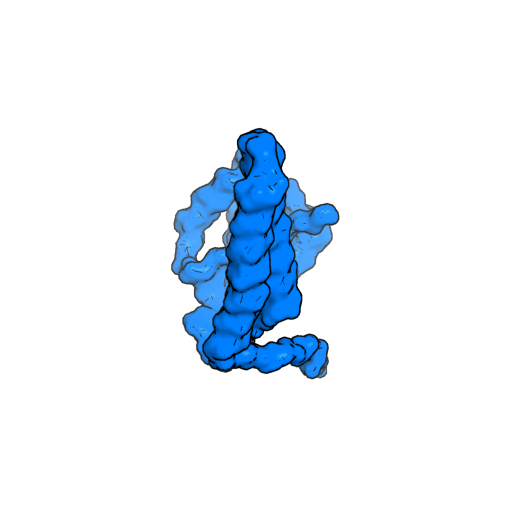38 147 THR A O 1
ATOM 1163 N N . ALA A 1 148 ? -3.791 11.329 20.802 1.00 88.50 148 ALA A N 1
ATOM 1164 C CA . ALA A 1 148 ? -3.518 12.655 20.265 1.00 88.50 148 ALA A CA 1
ATOM 1165 C C . ALA A 1 148 ? -2.108 13.111 20.626 1.00 88.50 148 ALA A C 1
ATOM 1167 O O . ALA A 1 148 ? -1.665 12.929 21.759 1.00 88.50 148 ALA A O 1
ATOM 1168 N N . LEU A 1 149 ? -1.412 13.700 19.656 1.00 87.38 149 LEU A N 1
ATOM 1169 C CA . LEU A 1 149 ? -0.068 14.251 19.823 1.00 87.38 149 LEU A CA 1
ATOM 1170 C C . LEU A 1 149 ? -0.098 15.757 19.588 1.00 87.38 149 LEU A C 1
ATOM 1172 O O . LEU A 1 149 ? -0.839 16.253 18.746 1.00 87.38 149 LEU A O 1
ATOM 1176 N N . SER A 1 150 ? 0.764 16.492 20.283 1.00 83.25 150 SER A N 1
ATOM 1177 C CA . SER A 1 150 ? 0.912 17.940 20.099 1.00 83.25 150 SER A CA 1
ATOM 1178 C C . SER A 1 150 ? 1.637 18.316 18.801 1.00 83.25 150 SER A C 1
ATOM 1180 O O . SER A 1 150 ? 1.428 19.404 18.272 1.00 83.25 150 SER A O 1
ATOM 1182 N N . LYS A 1 151 ? 2.487 17.428 18.264 1.00 81.06 151 LYS A N 1
ATOM 1183 C CA . LYS A 1 151 ? 3.352 17.715 17.111 1.00 81.06 151 LYS A CA 1
ATOM 1184 C C . LYS A 1 151 ? 2.814 17.122 15.808 1.00 81.06 151 LYS A C 1
ATOM 1186 O O . LYS A 1 151 ? 2.655 15.906 15.676 1.00 81.06 151 LYS A O 1
ATOM 1191 N N . LEU A 1 152 ? 2.652 17.977 14.798 1.00 79.19 152 LEU A N 1
ATOM 1192 C CA . LEU A 1 152 ? 2.307 17.583 13.432 1.00 79.19 152 LEU A CA 1
ATOM 1193 C C . LEU A 1 152 ? 3.540 17.020 12.708 1.00 79.19 152 LEU A C 1
ATOM 1195 O O . LEU A 1 152 ? 4.279 17.728 12.033 1.00 79.19 152 LEU A O 1
ATOM 1199 N N . SER A 1 153 ? 3.804 15.727 12.877 1.00 84.81 153 SER A N 1
ATOM 1200 C CA . SER A 1 153 ? 4.793 15.005 12.076 1.00 84.81 153 SER A CA 1
ATOM 1201 C C . SER A 1 153 ? 4.330 13.575 11.850 1.00 84.81 153 SER A C 1
ATOM 1203 O O . SER A 1 153 ? 4.172 12.820 12.808 1.00 84.81 153 SER A O 1
ATOM 1205 N N . LYS A 1 154 ? 4.169 13.188 10.577 1.00 82.19 154 LYS A N 1
ATOM 1206 C CA . LYS A 1 154 ? 3.776 11.821 10.192 1.00 82.19 154 LYS A CA 1
ATOM 1207 C C . LYS A 1 154 ? 4.732 10.784 10.788 1.00 82.19 154 LYS A C 1
ATOM 1209 O O . LYS A 1 154 ? 4.291 9.792 11.351 1.00 82.19 154 LYS A O 1
ATOM 1214 N N . ARG A 1 155 ? 6.044 11.050 10.740 1.00 87.38 155 ARG A N 1
ATOM 1215 C CA . ARG A 1 155 ? 7.066 10.154 11.309 1.00 87.38 155 ARG A CA 1
ATOM 1216 C C . ARG A 1 155 ? 6.924 10.021 12.823 1.00 87.38 155 ARG A C 1
ATOM 1218 O O . ARG A 1 155 ? 6.972 8.914 13.335 1.00 87.38 155 ARG A O 1
ATOM 1225 N N . TYR A 1 156 ? 6.699 11.134 13.521 1.00 87.31 156 TYR A N 1
ATOM 1226 C CA . TYR A 1 156 ? 6.553 11.127 14.977 1.00 87.31 156 TYR A CA 1
ATOM 1227 C C . TYR A 1 156 ? 5.291 10.385 15.429 1.00 87.31 156 TYR A C 1
ATOM 1229 O O . TYR A 1 156 ? 5.346 9.608 16.374 1.00 87.31 156 TYR A O 1
ATOM 1237 N N . GLN A 1 157 ? 4.177 10.565 14.717 1.00 86.38 157 GLN A N 1
ATOM 1238 C CA . GLN A 1 157 ? 2.935 9.841 14.987 1.00 86.38 157 GLN A CA 1
ATOM 1239 C C . GLN A 1 157 ? 3.091 8.331 14.792 1.00 86.38 157 GLN A C 1
ATOM 1241 O O . GLN A 1 157 ? 2.615 7.561 15.618 1.00 86.38 157 GLN A O 1
ATOM 1246 N N . ILE A 1 158 ? 3.807 7.912 13.743 1.00 89.44 158 ILE A N 1
ATOM 1247 C CA . ILE A 1 158 ? 4.127 6.499 13.508 1.00 89.44 158 ILE A CA 1
ATOM 1248 C C . ILE A 1 158 ? 4.976 5.954 14.657 1.00 89.44 158 ILE A C 1
ATOM 1250 O O . ILE A 1 158 ? 4.602 4.950 15.251 1.00 89.44 158 ILE A O 1
ATOM 1254 N N . THR A 1 159 ? 6.078 6.623 15.012 1.00 90.31 159 THR A N 1
ATOM 1255 C CA . THR A 1 159 ? 6.953 6.187 16.114 1.00 90.31 159 THR A CA 1
ATOM 1256 C C . THR A 1 159 ? 6.203 6.098 17.439 1.00 90.31 159 THR A C 1
ATOM 1258 O O . THR A 1 159 ? 6.412 5.158 18.196 1.00 90.31 159 THR A O 1
ATOM 1261 N N . TYR A 1 160 ? 5.307 7.047 17.701 1.00 90.06 160 TYR A N 1
ATOM 1262 C CA . TYR A 1 160 ? 4.468 7.037 18.891 1.00 90.06 160 TYR A CA 1
ATOM 1263 C C . TYR A 1 160 ? 3.461 5.878 18.887 1.00 90.06 160 TYR A C 1
ATOM 1265 O O . TYR A 1 160 ? 3.198 5.305 19.934 1.00 90.06 160 TYR A O 1
ATOM 1273 N N . ALA A 1 161 ? 2.908 5.521 17.726 1.00 89.25 161 ALA A N 1
ATOM 1274 C CA . ALA A 1 161 ? 1.943 4.434 17.583 1.00 89.25 161 ALA A CA 1
ATOM 1275 C C . ALA A 1 161 ? 2.561 3.039 17.770 1.00 89.25 161 ALA A C 1
ATOM 1277 O O . ALA A 1 161 ? 1.899 2.155 18.303 1.00 89.25 161 ALA A O 1
ATOM 1278 N N . MET A 1 162 ? 3.818 2.844 17.353 1.00 91.75 162 MET A N 1
ATOM 1279 C CA . MET A 1 162 ? 4.509 1.545 17.386 1.00 91.75 162 MET A CA 1
ATOM 1280 C C . MET A 1 162 ? 4.403 0.767 18.711 1.00 91.75 162 MET A C 1
ATOM 1282 O O . MET A 1 162 ? 4.049 -0.408 18.649 1.00 91.75 162 MET A O 1
ATOM 1286 N N . PRO A 1 163 ? 4.662 1.352 19.898 1.00 91.44 163 PRO A N 1
ATOM 1287 C CA . PRO A 1 163 ? 4.595 0.612 21.162 1.00 91.44 163 PRO A CA 1
ATOM 1288 C C . PRO A 1 163 ? 3.196 0.095 21.534 1.00 91.44 163 PRO A C 1
ATOM 1290 O O . PRO A 1 163 ? 3.091 -0.763 22.402 1.00 91.44 163 PRO A O 1
ATOM 1293 N N . TYR A 1 164 ? 2.126 0.592 20.905 1.00 89.56 164 TYR A N 1
ATOM 1294 C CA . TYR A 1 164 ? 0.748 0.176 21.200 1.00 89.56 164 TYR A CA 1
ATOM 1295 C C . TYR A 1 164 ? 0.265 -1.000 20.340 1.00 89.56 164 TYR A C 1
ATOM 1297 O O . TYR A 1 164 ? -0.882 -1.428 20.466 1.00 89.56 164 TYR A O 1
ATOM 1305 N N . ILE A 1 165 ? 1.108 -1.504 19.440 1.00 91.94 165 ILE A N 1
ATOM 1306 C CA . ILE A 1 165 ? 0.749 -2.544 18.477 1.00 91.94 165 ILE A CA 1
ATOM 1307 C C . ILE A 1 165 ? 1.151 -3.905 19.028 1.00 91.94 165 ILE A C 1
ATOM 1309 O O . ILE A 1 165 ? 2.311 -4.136 19.355 1.00 91.94 165 ILE A O 1
ATOM 1313 N N . THR A 1 166 ? 0.194 -4.827 19.062 1.00 90.12 166 THR A N 1
ATOM 1314 C CA . THR A 1 166 ? 0.399 -6.202 19.540 1.00 90.12 166 THR A CA 1
ATOM 1315 C C . THR A 1 166 ? 0.288 -7.251 18.433 1.00 90.12 166 THR A C 1
ATOM 1317 O O . THR A 1 166 ? 0.651 -8.405 18.644 1.00 90.12 166 THR A O 1
ATOM 1320 N N . THR A 1 167 ? -0.214 -6.872 17.256 1.00 92.75 167 THR A N 1
ATOM 1321 C CA . THR A 1 167 ? -0.491 -7.796 16.150 1.00 92.75 167 THR A CA 1
ATOM 1322 C C . THR A 1 167 ? 0.698 -7.946 15.202 1.00 92.75 167 THR A C 1
ATOM 1324 O O . THR A 1 167 ? 1.581 -7.093 15.138 1.00 92.75 167 THR A O 1
ATOM 1327 N N . THR A 1 168 ? 0.694 -9.014 14.404 1.00 92.81 168 THR A N 1
ATOM 1328 C CA . THR A 1 168 ? 1.790 -9.341 13.479 1.00 92.81 168 THR A CA 1
ATOM 1329 C C . THR A 1 168 ? 1.857 -8.411 12.269 1.00 92.81 168 THR A C 1
ATOM 1331 O O . THR A 1 168 ? 2.947 -8.105 11.787 1.00 92.81 168 THR A O 1
ATOM 1334 N N . ILE A 1 169 ? 0.707 -7.956 11.764 1.00 93.94 169 ILE A N 1
ATOM 1335 C CA . ILE A 1 169 ? 0.622 -7.089 10.588 1.00 93.94 169 ILE A CA 1
ATOM 1336 C C . ILE A 1 169 ? 0.196 -5.685 11.002 1.00 93.94 169 ILE A C 1
ATOM 1338 O O . ILE A 1 169 ? -0.761 -5.499 11.756 1.00 93.94 169 ILE A O 1
ATOM 1342 N N . ILE A 1 170 ? 0.887 -4.695 10.440 1.00 94.06 170 ILE A N 1
ATOM 1343 C CA . ILE A 1 170 ? 0.591 -3.274 10.601 1.00 94.06 170 ILE A CA 1
ATOM 1344 C C . ILE A 1 170 ? 0.232 -2.703 9.236 1.00 94.06 170 ILE A C 1
ATOM 1346 O O . ILE A 1 170 ? 1.010 -2.815 8.288 1.00 94.06 170 ILE A O 1
ATOM 1350 N N . ILE A 1 171 ? -0.927 -2.058 9.141 1.00 93.62 171 ILE A N 1
ATOM 1351 C CA . ILE A 1 171 ? -1.362 -1.353 7.936 1.00 93.62 171 ILE A CA 1
ATOM 1352 C C . ILE A 1 171 ? -1.463 0.133 8.250 1.00 93.62 171 ILE A C 1
ATOM 1354 O O . ILE A 1 171 ? -2.213 0.543 9.131 1.00 93.62 171 ILE A O 1
ATOM 1358 N N . PHE A 1 172 ? -0.742 0.954 7.492 1.00 92.06 172 PHE A N 1
ATOM 1359 C CA . PHE A 1 172 ? -0.899 2.404 7.543 1.00 92.06 172 PHE A CA 1
ATOM 1360 C C . PHE A 1 172 ? -1.993 2.817 6.567 1.00 92.06 172 PHE A C 1
ATOM 1362 O O . PHE A 1 172 ? -1.807 2.769 5.351 1.00 92.06 172 PHE A O 1
ATOM 1369 N N . ALA A 1 173 ? -3.138 3.209 7.110 1.00 88.62 173 ALA A N 1
ATOM 1370 C CA . ALA A 1 173 ? -4.245 3.719 6.332 1.00 88.62 173 ALA A CA 1
ATOM 1371 C C . ALA A 1 173 ? -4.118 5.232 6.192 1.00 88.62 173 ALA A C 1
ATOM 1373 O O . ALA A 1 173 ? -3.925 5.980 7.155 1.00 88.62 173 ALA A O 1
ATOM 1374 N N . ASN A 1 174 ? -4.222 5.672 4.949 1.00 76.69 174 ASN A N 1
ATOM 1375 C CA . ASN A 1 174 ? -4.157 7.066 4.610 1.00 76.69 174 ASN A CA 1
ATOM 1376 C C . ASN A 1 174 ? -5.572 7.671 4.539 1.00 76.69 174 ASN A C 1
ATOM 1378 O O . ASN A 1 174 ? -6.431 7.138 3.842 1.00 76.69 174 ASN A O 1
ATOM 1382 N N . ASN A 1 175 ? -5.801 8.783 5.238 1.00 68.12 175 ASN A N 1
ATOM 1383 C CA . ASN A 1 175 ? -7.055 9.536 5.221 1.00 68.12 175 ASN A CA 1
ATOM 1384 C C . ASN A 1 175 ? -7.045 10.748 4.263 1.00 68.12 175 ASN A C 1
ATOM 1386 O O . ASN A 1 175 ? -8.055 11.443 4.192 1.00 68.12 175 ASN A O 1
ATOM 1390 N N . TYR A 1 176 ? -5.936 11.025 3.562 1.00 59.66 176 TYR A N 1
ATOM 1391 C CA . TYR A 1 176 ? -5.874 12.053 2.519 1.00 59.66 176 TYR A CA 1
ATOM 1392 C C . TYR A 1 176 ? -6.064 11.429 1.128 1.00 59.66 176 TYR A C 1
ATOM 1394 O O . TYR A 1 176 ? -5.195 10.693 0.652 1.00 59.66 176 TYR A O 1
ATOM 1402 N N . LEU A 1 177 ? -7.184 11.745 0.468 1.00 42.62 177 LEU A N 1
ATOM 1403 C CA . LEU A 1 177 ? -7.194 11.831 -0.993 1.00 42.62 177 LEU A CA 1
ATOM 1404 C C . LEU A 1 177 ? -6.349 13.052 -1.393 1.00 42.62 177 LEU A C 1
ATOM 1406 O O . LEU A 1 177 ? -6.344 14.059 -0.684 1.00 42.62 177 LEU A O 1
ATOM 1410 N N . LEU A 1 178 ? -5.587 12.903 -2.476 1.00 32.97 178 LEU A N 1
ATOM 1411 C CA . LEU A 1 178 ? -4.932 14.005 -3.187 1.00 32.97 178 LEU A CA 1
ATOM 1412 C C . LEU A 1 178 ? -5.933 15.108 -3.548 1.00 32.97 178 LEU A C 1
ATOM 1414 O O . LEU A 1 178 ? -7.061 14.745 -3.950 1.00 32.97 178 LEU A O 1
#

Radius of gyration: 25.35 Å; chains: 1; bounding box: 63×40×56 Å

Foldseek 3Di:
DDPPPCDPDFDDDPPDPCVVVVLVVVLPVVLVVQLVCLVVPDPDPVSSVVSNVVSVVVSVVVSVVVCVVPDTDDDDDPDDPDALALEEEEEEDADCPDPLVLVLVQVNLVRQHQEYEYEYEDPVVQVVNVVSVVVDDPPRNYHYHYYYDPDPDPVVSVVVCVVVDDHPYYHYDYSDDD